Protein AF-A0A7C3FEK8-F1 (afdb_monomer_lite)

Radius of gyration: 19.69 Å; chains: 1; bounding box: 50×28×46 Å

Sequence (87 aa):
MNNAIHLQPETRNLNPETFPQNFIFGAATAAYQIEGAAREGGRGPSIWDTFSHTPGKTRNGDTGDTACDAYHRYPEDIALMQQLGLR

Secondary structure (DSSP, 8-state):
--------S------GGGS-TT--------HHHH---TTSTTPPPPHHHHHHTSTTSSTTS--SSSTT-HHHHHHHHHHHHHHTT--

Foldseek 3Di:
DDPDPPDDDDDPPPDPVVDPPPDFDADDDDCLQAAACCPPPPHDHDPQQVQLCPPPSDPVSDGSNCRNNCVPVVVVVVVVCVVVVGD

pLDDT: mean 89.98, std 15.43, range [36.81, 98.69]

Structure (mmCIF, N/CA/C/O backbone):
data_AF-A0A7C3FEK8-F1
#
_entry.id   AF-A0A7C3FEK8-F1
#
loop_
_atom_site.group_PDB
_atom_site.id
_atom_site.type_symbol
_atom_site.label_atom_id
_atom_site.label_alt_id
_atom_site.label_comp_id
_atom_site.label_asym_id
_atom_site.label_entity_id
_atom_site.label_seq_id
_atom_site.pdbx_PDB_ins_code
_atom_site.Cartn_x
_atom_site.Cartn_y
_atom_site.Cartn_z
_atom_site.occupancy
_atom_site.B_iso_or_equiv
_atom_site.auth_seq_id
_atom_site.auth_comp_id
_atom_site.auth_asym_id
_atom_site.auth_atom_id
_atom_site.pdbx_PDB_model_num
ATOM 1 N N . MET A 1 1 ? 32.579 9.20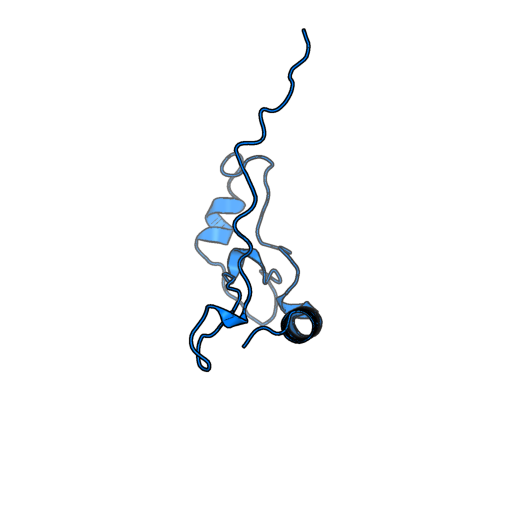9 23.123 1.00 39.50 1 MET A N 1
ATOM 2 C CA . MET A 1 1 ? 31.644 10.310 22.813 1.00 39.50 1 MET A CA 1
ATOM 3 C C . MET A 1 1 ? 30.245 9.728 22.911 1.00 39.50 1 MET A C 1
ATOM 5 O O . MET A 1 1 ? 29.886 8.910 22.076 1.00 39.50 1 MET A O 1
ATOM 9 N N . ASN A 1 2 ? 29.529 10.031 23.994 1.00 36.81 2 ASN A N 1
ATOM 10 C CA . ASN A 1 2 ? 28.214 9.458 24.281 1.00 36.81 2 ASN A CA 1
ATOM 11 C C . ASN A 1 2 ? 27.144 10.297 23.574 1.00 36.81 2 ASN A C 1
ATOM 13 O O . ASN A 1 2 ? 26.879 11.419 23.998 1.00 36.81 2 ASN A O 1
ATOM 17 N N . ASN A 1 3 ? 26.525 9.757 22.523 1.00 45.50 3 ASN A N 1
ATOM 18 C CA . ASN A 1 3 ? 25.295 10.317 21.963 1.00 45.50 3 ASN A CA 1
ATOM 19 C C . ASN A 1 3 ? 24.122 9.909 22.861 1.00 45.50 3 ASN A C 1
ATOM 21 O O . ASN A 1 3 ? 23.420 8.937 22.592 1.00 45.50 3 ASN A O 1
ATOM 25 N N . ALA A 1 4 ? 23.925 10.646 23.951 1.00 50.59 4 ALA A N 1
ATOM 26 C CA . ALA A 1 4 ? 22.639 10.649 24.626 1.00 50.59 4 ALA A CA 1
ATOM 27 C C . ALA A 1 4 ? 21.643 11.371 23.707 1.00 50.59 4 ALA A C 1
ATOM 29 O O . ALA A 1 4 ? 21.724 12.582 23.509 1.00 50.59 4 ALA A O 1
ATOM 30 N N . ILE A 1 5 ? 20.734 10.607 23.107 1.00 63.75 5 ILE A N 1
ATOM 31 C CA . ILE A 1 5 ? 19.509 11.126 22.499 1.00 63.75 5 ILE A CA 1
ATOM 32 C C . ILE A 1 5 ? 18.766 11.946 23.559 1.00 63.75 5 ILE A C 1
ATOM 34 O O . ILE A 1 5 ? 18.258 11.411 24.541 1.00 63.75 5 ILE A O 1
ATOM 38 N N . HIS A 1 6 ? 18.758 13.263 23.379 1.00 59.03 6 HIS A N 1
ATOM 39 C CA . HIS A 1 6 ? 18.007 14.201 24.198 1.00 59.03 6 HIS A CA 1
ATOM 40 C C . HIS A 1 6 ? 16.514 14.045 23.870 1.00 59.03 6 HIS A C 1
ATOM 42 O O . HIS A 1 6 ? 16.020 14.622 22.903 1.00 59.03 6 HIS A O 1
ATOM 48 N N . LEU A 1 7 ? 15.809 13.207 24.636 1.00 63.12 7 LEU A N 1
ATOM 49 C CA . LEU A 1 7 ? 14.350 13.109 24.591 1.00 63.12 7 LEU A CA 1
ATOM 50 C C . LEU A 1 7 ? 13.771 14.399 25.203 1.00 63.12 7 LEU A C 1
ATOM 52 O O . LEU A 1 7 ? 13.943 14.652 26.393 1.00 63.12 7 LEU A O 1
ATOM 56 N N . GLN A 1 8 ? 13.156 15.244 24.373 1.00 61.34 8 GLN A N 1
ATOM 57 C CA . GLN A 1 8 ? 12.435 16.451 24.804 1.00 61.34 8 GLN A CA 1
ATOM 58 C C . GLN A 1 8 ? 11.026 16.101 25.349 1.00 61.34 8 GLN A C 1
ATOM 60 O O . GLN A 1 8 ? 10.561 14.980 25.141 1.00 61.34 8 GLN A O 1
ATOM 65 N N . PRO A 1 9 ? 10.383 17.022 26.099 1.00 57.19 9 PRO A N 1
ATOM 66 C CA . PRO A 1 9 ? 9.860 16.813 27.447 1.00 57.19 9 PRO A CA 1
ATOM 67 C C . PRO A 1 9 ? 8.492 16.108 27.478 1.00 57.19 9 PRO A C 1
ATOM 69 O O . PRO A 1 9 ? 7.761 16.121 26.495 1.00 57.19 9 PRO A O 1
ATOM 72 N N . GLU A 1 10 ? 8.162 15.533 28.638 1.00 60.44 10 GLU A N 1
ATOM 73 C CA . GLU A 1 10 ? 6.833 15.097 29.104 1.00 60.44 10 GLU A CA 1
ATOM 74 C C . GLU A 1 10 ? 5.810 14.756 28.001 1.00 60.44 10 GLU A C 1
ATOM 76 O O . GLU A 1 10 ? 5.153 15.633 27.432 1.00 60.44 10 GLU A O 1
ATOM 81 N N . THR A 1 11 ? 5.612 13.462 27.731 1.00 63.00 11 THR A N 1
ATOM 82 C CA . THR A 1 11 ? 4.542 12.986 26.846 1.00 63.00 11 THR A CA 1
ATOM 83 C C . THR A 1 11 ? 3.211 13.608 27.260 1.00 63.00 11 THR A C 1
ATOM 85 O O . THR A 1 11 ? 2.672 13.298 28.324 1.00 63.00 11 THR A O 1
ATOM 88 N N . ARG A 1 12 ? 2.656 14.488 26.420 1.00 63.84 12 ARG A N 1
ATOM 89 C CA . ARG A 1 12 ? 1.282 14.968 26.578 1.00 63.84 12 ARG A CA 1
ATOM 90 C C . ARG A 1 12 ? 0.390 13.729 26.596 1.00 63.84 12 ARG A C 1
ATOM 92 O O . ARG A 1 12 ? 0.319 13.026 25.594 1.00 63.84 12 ARG A O 1
ATOM 99 N N . ASN A 1 13 ? -0.245 13.439 27.732 1.00 67.81 13 ASN A N 1
ATOM 100 C CA . ASN A 1 13 ? -1.193 12.332 27.847 1.00 67.81 13 ASN A CA 1
ATOM 101 C C . ASN A 1 13 ? -2.398 12.625 26.944 1.00 67.81 13 ASN A C 1
ATOM 103 O O . ASN A 1 13 ? -3.340 13.309 27.342 1.00 67.81 13 ASN A O 1
ATOM 107 N N . LEU A 1 14 ? -2.337 12.148 25.702 1.00 71.75 14 LEU A N 1
ATOM 108 C CA . LEU A 1 14 ? -3.444 12.182 24.757 1.00 71.75 14 LEU A CA 1
ATOM 109 C C . LEU A 1 14 ? -4.407 11.059 25.141 1.00 71.75 14 LEU A C 1
ATOM 111 O O . LEU A 1 14 ? -4.267 9.922 24.703 1.00 71.75 14 LEU A O 1
ATOM 115 N N . ASN A 1 15 ? -5.350 11.377 26.023 1.00 78.25 15 ASN A N 1
ATOM 116 C CA . ASN A 1 15 ? -6.445 10.477 26.353 1.00 78.25 15 ASN A CA 1
ATOM 117 C C . ASN A 1 15 ? -7.493 10.549 25.222 1.00 78.25 15 ASN A C 1
ATOM 119 O O . ASN A 1 15 ? -7.894 11.667 24.880 1.00 78.25 15 ASN A O 1
ATOM 123 N N . PRO A 1 16 ? -7.956 9.420 24.651 1.00 74.62 16 PRO A N 1
ATOM 124 C CA . PRO A 1 16 ? -9.077 9.400 23.707 1.00 74.62 16 PRO A CA 1
ATOM 125 C C . PRO A 1 16 ? -10.305 10.201 24.174 1.00 74.62 16 PRO A C 1
ATOM 127 O O . PRO A 1 16 ? -10.966 10.828 23.353 1.00 74.62 16 PRO A O 1
ATOM 130 N N . GLU A 1 17 ? -10.536 10.292 25.488 1.00 77.81 17 GLU A N 1
ATOM 131 C CA . GLU A 1 17 ? -11.607 11.099 26.105 1.00 77.81 17 GLU A CA 1
ATOM 132 C C . GLU A 1 17 ? -11.477 12.620 25.874 1.00 77.81 17 GLU A C 1
ATOM 134 O O . GLU A 1 17 ? -12.388 13.385 26.182 1.00 77.81 17 GLU A O 1
ATOM 139 N N . THR A 1 18 ? -10.340 13.100 25.355 1.00 89.50 18 THR A N 1
ATOM 140 C CA . THR A 1 18 ? -10.150 14.525 25.016 1.00 89.50 18 THR A CA 1
ATOM 141 C C . THR A 1 18 ? -10.753 14.914 23.665 1.00 89.50 18 THR A C 1
ATOM 143 O O . THR A 1 18 ? -10.839 16.105 23.359 1.00 89.50 18 THR A O 1
ATOM 146 N N . PHE A 1 19 ? -11.180 13.939 22.859 1.00 91.38 19 PHE A N 1
ATOM 147 C CA . PHE A 1 19 ? -11.801 14.163 21.557 1.00 91.38 19 PHE A CA 1
ATOM 148 C C . PHE A 1 19 ? -13.336 14.150 21.672 1.00 91.38 19 PHE A C 1
ATOM 150 O O . PHE A 1 19 ? -13.880 13.503 22.567 1.00 91.38 19 PHE A O 1
ATOM 157 N N . PRO A 1 20 ? -14.070 14.843 20.776 1.00 94.00 20 PRO A N 1
ATOM 158 C CA . PRO A 1 20 ? -15.525 14.731 20.717 1.00 94.00 20 PRO A CA 1
ATOM 159 C C . PRO A 1 20 ? -15.984 13.273 20.597 1.00 94.00 20 PRO A C 1
ATOM 161 O O . PRO A 1 20 ? -15.338 12.470 19.929 1.00 94.00 20 PRO A O 1
ATOM 164 N N . GLN A 1 21 ? -17.148 12.948 21.164 1.00 88.75 21 GLN A N 1
ATOM 165 C CA . GLN A 1 21 ? -17.697 11.582 21.179 1.00 88.75 21 GLN A CA 1
ATOM 166 C C . GLN A 1 21 ? -17.823 10.936 19.784 1.00 88.75 21 GLN A C 1
ATOM 168 O O . GLN A 1 21 ? -17.842 9.713 19.661 1.00 88.75 21 GLN A O 1
ATOM 173 N N . ASN A 1 22 ? -17.942 11.755 18.739 1.00 91.50 22 ASN A N 1
ATOM 174 C CA . ASN A 1 22 ? -18.074 11.354 17.341 1.00 91.50 22 ASN A CA 1
ATOM 175 C C . ASN A 1 22 ? -16.785 11.546 16.521 1.00 91.50 22 ASN A C 1
ATOM 177 O O . ASN A 1 22 ? -16.842 11.536 15.292 1.00 91.50 22 ASN A O 1
ATOM 181 N N . PHE A 1 23 ? -15.643 11.761 17.172 1.00 94.38 23 PHE A N 1
ATOM 182 C CA . PHE A 1 23 ? -14.356 11.827 16.494 1.00 94.38 23 PHE A CA 1
ATOM 183 C C . PHE A 1 23 ? -13.969 10.447 15.947 1.00 94.38 23 PHE A C 1
ATOM 185 O O . PHE A 1 23 ? -14.169 9.425 16.603 1.00 94.38 23 PHE A O 1
ATOM 192 N N . ILE A 1 24 ? -13.417 10.420 14.735 1.00 94.38 24 ILE A N 1
ATOM 193 C CA . ILE A 1 24 ? -13.064 9.188 14.027 1.00 94.38 24 ILE A CA 1
ATOM 194 C C . ILE A 1 24 ? -11.545 9.079 13.959 1.00 94.38 24 ILE A C 1
ATOM 196 O O . ILE A 1 24 ? -10.869 9.975 13.454 1.00 94.38 24 ILE A O 1
ATOM 200 N N . PHE A 1 25 ? -11.028 7.951 14.434 1.00 94.56 25 PHE A N 1
ATOM 201 C CA . PHE A 1 25 ? -9.661 7.522 14.179 1.00 94.56 25 PHE A CA 1
ATOM 202 C C . PHE A 1 25 ? -9.684 6.438 13.109 1.00 94.56 25 PHE A C 1
ATOM 204 O O . PHE A 1 25 ? -10.382 5.435 13.248 1.00 94.56 25 PHE A O 1
ATOM 211 N N . GLY A 1 26 ? -8.899 6.647 12.060 1.00 95.75 26 GLY A N 1
ATOM 212 C CA . GLY A 1 26 ? -8.749 5.711 10.957 1.00 95.75 26 GLY A CA 1
ATOM 213 C C . GLY A 1 26 ? -7.290 5.575 10.543 1.00 95.75 26 GLY A C 1
ATOM 214 O O . GLY A 1 26 ? -6.403 6.246 11.076 1.00 95.75 26 GLY A O 1
ATOM 215 N N . ALA A 1 27 ? -7.058 4.714 9.562 1.00 96.88 27 ALA A N 1
ATOM 216 C CA . ALA A 1 27 ? -5.783 4.562 8.876 1.00 96.88 27 ALA A CA 1
ATOM 217 C C . ALA A 1 27 ? -5.998 4.745 7.370 1.00 96.88 27 ALA A C 1
ATOM 219 O O . ALA A 1 27 ? -7.122 4.652 6.879 1.00 96.88 27 ALA A O 1
ATOM 220 N N . ALA A 1 28 ? -4.921 5.019 6.638 1.00 97.38 28 ALA A N 1
ATOM 221 C CA . ALA A 1 28 ? -4.971 5.213 5.197 1.00 97.38 28 ALA A CA 1
ATOM 222 C C . ALA A 1 28 ? -3.795 4.516 4.516 1.00 97.38 28 ALA A C 1
ATOM 224 O O . ALA A 1 28 ? -2.693 4.438 5.062 1.00 97.38 28 ALA A O 1
ATOM 225 N N . THR A 1 29 ? -4.044 4.048 3.300 1.00 97.94 29 THR A N 1
ATOM 226 C CA . THR A 1 29 ? -3.071 3.397 2.423 1.00 97.94 29 THR A CA 1
ATOM 227 C C . THR A 1 29 ? -3.257 3.911 0.993 1.00 97.94 29 THR A C 1
ATOM 229 O O . THR A 1 29 ? -4.169 4.692 0.712 1.00 97.94 29 THR A O 1
ATOM 232 N N . ALA A 1 30 ? -2.383 3.493 0.078 1.00 98.19 30 ALA A N 1
ATOM 233 C CA . ALA A 1 30 ? -2.547 3.731 -1.352 1.00 98.19 30 ALA A CA 1
ATOM 234 C C . ALA A 1 30 ? -2.249 2.446 -2.129 1.00 98.19 30 ALA A C 1
ATOM 236 O O . ALA A 1 30 ? -1.304 1.735 -1.791 1.00 98.19 30 ALA A O 1
ATOM 237 N N . ALA A 1 31 ? -3.021 2.190 -3.190 1.00 98.31 31 ALA A N 1
ATOM 238 C CA . ALA A 1 31 ? -3.041 0.924 -3.926 1.00 98.31 31 ALA A CA 1
ATOM 239 C C . ALA A 1 31 ? -1.640 0.370 -4.243 1.00 98.31 31 ALA A C 1
ATOM 241 O O . ALA A 1 31 ? -1.254 -0.673 -3.727 1.00 98.31 31 ALA A O 1
ATOM 242 N N . TYR A 1 32 ? -0.816 1.114 -4.993 1.00 98.38 32 TYR A N 1
ATOM 243 C CA . TYR A 1 32 ? 0.517 0.645 -5.406 1.00 98.38 32 TYR A CA 1
ATOM 244 C C . TYR A 1 32 ? 1.483 0.386 -4.235 1.00 98.38 32 TYR A C 1
ATOM 246 O O . TYR A 1 32 ? 2.451 -0.353 -4.383 1.00 98.38 32 TYR A O 1
ATOM 254 N N . GLN A 1 33 ? 1.241 1.001 -3.073 1.00 98.50 33 GLN A N 1
ATOM 255 C CA . GLN A 1 33 ? 2.092 0.834 -1.895 1.00 98.50 33 GLN A CA 1
A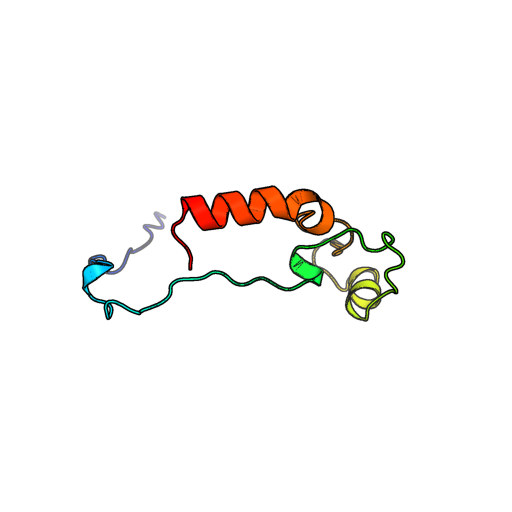TOM 256 C C . GLN A 1 33 ? 1.761 -0.428 -1.095 1.00 98.50 33 GLN A C 1
ATOM 258 O O . GLN A 1 33 ? 2.623 -0.867 -0.338 1.00 98.50 33 GLN A O 1
ATOM 263 N N . ILE A 1 34 ? 0.549 -0.985 -1.223 1.00 98.62 34 ILE A N 1
ATOM 264 C CA . ILE A 1 34 ? 0.104 -2.105 -0.378 1.00 98.62 34 ILE A CA 1
ATOM 265 C C . ILE A 1 34 ? -0.451 -3.309 -1.141 1.00 98.62 34 ILE A C 1
ATOM 267 O O . ILE A 1 34 ? -0.261 -4.425 -0.669 1.00 98.62 34 ILE A O 1
ATOM 271 N N . GLU A 1 35 ? -1.107 -3.121 -2.290 1.00 98.62 35 GLU A N 1
ATOM 272 C CA . GLU A 1 35 ? -1.900 -4.177 -2.936 1.00 98.62 35 GLU A CA 1
ATOM 273 C C . GLU A 1 35 ? -1.028 -5.304 -3.485 1.00 98.62 35 GLU A C 1
ATOM 275 O O . GLU A 1 35 ? -1.267 -6.463 -3.159 1.00 98.62 35 GLU A O 1
ATOM 280 N N . GLY A 1 36 ? -0.019 -4.971 -4.293 1.00 98.50 36 GLY A N 1
ATOM 281 C CA . GLY A 1 36 ? 0.733 -5.970 -5.045 1.00 98.50 36 GLY A CA 1
ATOM 282 C C . GLY A 1 36 ? -0.065 -6.523 -6.224 1.00 98.50 36 GLY A C 1
ATOM 283 O O . GLY A 1 36 ? -0.784 -5.781 -6.898 1.00 98.50 36 GLY A O 1
ATOM 284 N N . ALA A 1 37 ? 0.096 -7.823 -6.488 1.00 98.19 37 ALA A N 1
ATOM 285 C CA . ALA A 1 37 ? -0.612 -8.568 -7.529 1.00 98.19 37 ALA A CA 1
ATOM 286 C C . ALA A 1 37 ? -0.585 -7.868 -8.905 1.00 98.19 37 ALA A C 1
ATOM 288 O O . ALA A 1 37 ? -1.562 -7.861 -9.659 1.00 98.19 37 ALA A O 1
ATOM 289 N N . ALA A 1 38 ? 0.556 -7.258 -9.255 1.00 97.56 38 ALA A N 1
ATOM 290 C CA . ALA A 1 38 ? 0.652 -6.303 -10.363 1.00 97.56 38 ALA A CA 1
ATOM 291 C C . ALA A 1 38 ? 0.254 -6.863 -11.745 1.00 97.56 38 ALA A C 1
ATOM 293 O O . ALA A 1 38 ? -0.026 -6.081 -12.658 1.00 97.56 38 ALA A O 1
ATOM 294 N N . ARG A 1 39 ? 0.218 -8.194 -11.901 1.00 96.94 39 ARG A N 1
ATOM 295 C CA . ARG A 1 39 ? -0.131 -8.908 -13.144 1.00 96.94 39 ARG A CA 1
ATOM 296 C C . ARG A 1 39 ? -1.345 -9.832 -13.004 1.00 96.94 39 ARG A C 1
ATOM 298 O O . ARG A 1 39 ? -1.582 -10.657 -13.885 1.00 96.94 39 ARG A O 1
ATOM 305 N N . GLU A 1 40 ? -2.094 -9.726 -11.914 1.00 98.25 40 GLU A N 1
ATOM 306 C CA . GLU A 1 40 ? -3.231 -10.601 -11.620 1.00 98.25 40 GLU A CA 1
ATOM 307 C C . GLU A 1 40 ? -4.570 -9.909 -11.890 1.00 98.25 40 GLU A C 1
ATOM 309 O O . GLU A 1 40 ? -4.634 -8.708 -12.159 1.00 98.25 40 GLU A O 1
ATOM 314 N N . GLY A 1 41 ? -5.660 -10.684 -11.879 1.00 95.44 41 GLY A N 1
ATOM 315 C CA . GLY A 1 41 ? -7.028 -10.152 -11.937 1.00 95.44 41 GLY A CA 1
ATOM 316 C C . GLY A 1 41 ? -7.379 -9.332 -13.188 1.00 95.44 41 GLY A C 1
ATOM 317 O O . GLY A 1 41 ? -8.393 -8.642 -13.195 1.00 95.44 41 GLY A O 1
ATOM 318 N N . GLY A 1 42 ? -6.554 -9.371 -14.239 1.00 97.06 42 GLY A N 1
ATOM 319 C CA . GLY A 1 42 ? -6.724 -8.538 -15.434 1.00 97.06 42 GLY A CA 1
ATOM 320 C C . GLY A 1 42 ? -6.269 -7.082 -15.265 1.00 97.06 42 GLY A C 1
ATOM 321 O O . GLY A 1 42 ? -6.609 -6.244 -16.102 1.00 97.06 42 GLY A O 1
ATOM 322 N N . ARG A 1 43 ? -5.502 -6.765 -14.211 1.00 96.81 43 ARG A N 1
ATOM 323 C CA . ARG A 1 43 ? -4.925 -5.433 -13.986 1.00 96.81 43 ARG A CA 1
ATOM 324 C C . ARG A 1 43 ? -3.991 -5.032 -15.136 1.00 96.81 43 ARG A C 1
ATOM 326 O O . ARG A 1 43 ? -3.065 -5.757 -15.490 1.00 96.81 43 ARG A O 1
ATOM 333 N N . GLY A 1 44 ? -4.206 -3.835 -15.682 1.00 97.50 44 GLY A N 1
ATOM 334 C CA . GLY A 1 44 ? -3.264 -3.187 -16.597 1.00 97.50 44 GLY A CA 1
ATOM 335 C C . GLY A 1 44 ? -2.117 -2.484 -15.851 1.00 97.50 44 GLY A C 1
ATOM 336 O O . GLY A 1 44 ? -2.300 -2.072 -14.703 1.00 97.50 44 GLY A O 1
ATOM 337 N N . PRO A 1 45 ? -0.944 -2.301 -16.484 1.00 97.44 45 PRO A N 1
ATOM 338 C CA . PRO A 1 45 ? 0.175 -1.597 -15.866 1.00 97.44 45 PRO A CA 1
ATOM 339 C C . PRO A 1 45 ? -0.158 -0.120 -15.616 1.00 97.44 45 PRO A C 1
ATOM 341 O O . PRO A 1 45 ? -0.742 0.561 -16.458 1.00 97.44 45 PRO A O 1
ATOM 344 N N . SER A 1 46 ? 0.269 0.389 -14.465 1.00 98.06 46 SER A N 1
ATOM 345 C CA . SER A 1 46 ? 0.231 1.806 -14.109 1.00 98.06 46 SER A CA 1
ATOM 346 C C . SER A 1 46 ? 1.558 2.506 -14.433 1.00 98.06 46 SER A C 1
ATOM 348 O O . SER A 1 46 ? 2.578 1.880 -14.743 1.00 98.06 46 SER A O 1
ATOM 350 N N . ILE A 1 47 ? 1.575 3.835 -14.296 1.00 98.44 47 ILE A N 1
ATOM 351 C CA . ILE A 1 47 ? 2.812 4.622 -14.411 1.00 98.44 47 ILE A CA 1
ATOM 352 C C . ILE A 1 47 ? 3.864 4.207 -13.371 1.00 98.44 47 ILE A C 1
ATOM 354 O O . ILE A 1 47 ? 5.059 4.264 -13.655 1.00 98.44 47 ILE A O 1
ATOM 358 N N . TRP A 1 48 ? 3.430 3.758 -12.189 1.00 98.44 48 TRP A N 1
ATOM 359 C CA . TRP A 1 48 ? 4.328 3.368 -11.109 1.00 98.44 48 TRP A CA 1
ATOM 360 C C . TRP A 1 48 ? 5.014 2.037 -11.388 1.00 98.44 48 TRP A C 1
ATOM 362 O O . TRP A 1 48 ? 6.186 1.908 -11.051 1.00 98.44 48 TRP A O 1
ATOM 372 N N . ASP A 1 49 ? 4.349 1.107 -12.083 1.00 98.44 49 ASP A N 1
ATOM 373 C CA . ASP A 1 49 ? 4.989 -0.116 -12.578 1.00 98.44 49 ASP A CA 1
ATOM 374 C C . ASP A 1 49 ? 6.130 0.249 -13.532 1.00 98.44 49 ASP A C 1
ATOM 376 O O . ASP A 1 49 ? 7.251 -0.219 -13.371 1.00 98.44 49 ASP A O 1
ATOM 380 N N . THR A 1 50 ? 5.883 1.158 -14.477 1.00 98.31 50 THR A N 1
ATOM 381 C CA . THR A 1 50 ? 6.913 1.587 -15.440 1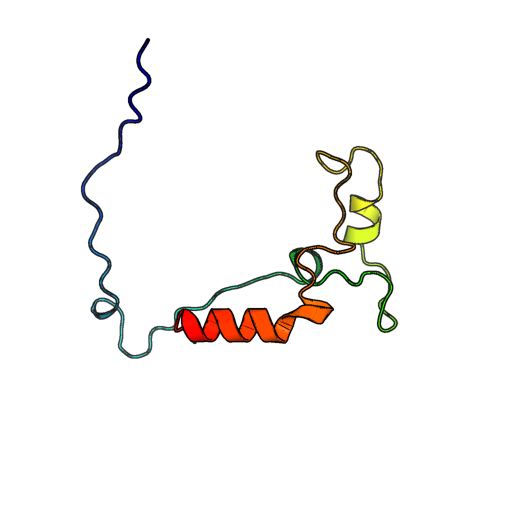.00 98.31 50 THR A CA 1
ATOM 382 C C . THR A 1 50 ? 8.086 2.283 -14.743 1.00 98.31 50 THR A C 1
ATOM 384 O O . THR A 1 50 ? 9.251 1.997 -15.027 1.00 98.31 50 THR A O 1
ATOM 387 N N . PHE A 1 51 ? 7.790 3.198 -13.817 1.00 98.56 51 PHE A N 1
ATOM 388 C CA . PHE A 1 51 ? 8.814 3.943 -13.091 1.00 98.56 51 PHE A CA 1
ATOM 389 C C . PHE A 1 51 ? 9.680 3.028 -12.219 1.00 98.56 51 PHE A C 1
ATOM 391 O O . PHE A 1 51 ? 10.906 3.112 -12.292 1.00 98.56 51 PHE A O 1
ATOM 398 N N . SER A 1 52 ? 9.065 2.155 -11.416 1.00 98.38 52 SER A N 1
ATOM 399 C CA . SER A 1 52 ? 9.784 1.307 -10.458 1.00 98.38 52 SER A CA 1
ATOM 400 C C . SER A 1 52 ? 10.620 0.222 -11.139 1.00 98.38 52 SER A C 1
ATOM 402 O O . SER A 1 52 ? 11.720 -0.072 -10.680 1.00 98.38 52 SER A O 1
ATOM 404 N N . HIS A 1 53 ? 10.168 -0.291 -12.288 1.00 98.31 53 HIS A N 1
ATOM 405 C CA . HIS A 1 53 ? 10.929 -1.241 -13.104 1.00 98.31 53 HIS A CA 1
ATOM 406 C C . HIS A 1 53 ? 12.061 -0.593 -13.914 1.00 98.31 53 HIS A C 1
ATOM 408 O O . HIS A 1 53 ? 12.822 -1.298 -14.578 1.00 98.31 53 HIS A O 1
ATOM 414 N N . THR A 1 54 ? 12.201 0.736 -13.889 1.00 98.50 54 THR A N 1
ATOM 415 C CA . THR A 1 54 ? 13.322 1.411 -14.549 1.00 98.50 54 THR A CA 1
ATOM 416 C C . THR A 1 54 ? 14.571 1.330 -13.657 1.00 98.50 54 THR A C 1
ATOM 418 O O . THR A 1 54 ? 14.563 1.884 -12.552 1.00 98.50 54 THR A O 1
ATOM 421 N N . PRO A 1 55 ? 15.679 0.706 -14.111 1.00 98.12 55 PRO A N 1
ATOM 422 C CA . PRO A 1 55 ? 16.885 0.560 -13.299 1.00 98.12 55 PRO A CA 1
ATOM 423 C C . PRO A 1 55 ? 17.396 1.893 -12.738 1.00 98.12 55 PRO A C 1
ATOM 425 O O . PRO A 1 55 ? 17.516 2.887 -13.456 1.00 98.12 55 PRO A O 1
ATOM 428 N N . GLY A 1 56 ? 17.701 1.913 -11.439 1.00 98.12 56 GLY A N 1
ATOM 429 C CA . GLY A 1 56 ? 18.232 3.090 -10.741 1.00 98.12 56 GLY A CA 1
ATOM 430 C C . GLY A 1 56 ? 17.207 4.178 -10.396 1.00 98.12 56 GLY A C 1
ATOM 431 O O . GLY A 1 56 ? 17.603 5.225 -9.885 1.00 98.12 56 GLY A O 1
ATOM 432 N N . LYS A 1 57 ? 15.904 3.973 -10.650 1.00 97.94 57 LYS A N 1
ATOM 433 C CA . LYS A 1 57 ? 14.840 4.915 -10.240 1.00 97.94 57 LYS A CA 1
ATOM 434 C C . LYS A 1 57 ? 14.307 4.683 -8.827 1.00 97.94 57 LYS A C 1
ATOM 436 O O . LYS A 1 57 ? 13.677 5.579 -8.268 1.00 97.94 57 LYS A O 1
ATOM 441 N N . THR A 1 58 ? 14.607 3.535 -8.230 1.00 98.06 58 THR A N 1
ATOM 442 C CA . THR A 1 58 ? 14.320 3.214 -6.827 1.00 98.06 58 THR A CA 1
ATOM 443 C C . THR A 1 58 ? 15.611 2.851 -6.094 1.00 98.06 58 THR A C 1
ATOM 445 O O . THR A 1 58 ? 16.605 2.468 -6.712 1.00 98.06 58 THR A O 1
ATOM 448 N N . ARG A 1 59 ? 15.624 3.016 -4.763 1.00 95.38 59 ARG A N 1
ATOM 449 C CA . ARG A 1 59 ? 16.844 2.938 -3.938 1.00 95.38 59 ARG A CA 1
ATOM 450 C C . ARG A 1 59 ? 17.551 1.578 -4.020 1.00 95.38 59 ARG A C 1
ATOM 452 O O . ARG A 1 59 ? 18.776 1.564 -3.986 1.00 95.38 59 ARG A O 1
ATOM 459 N N . ASN A 1 60 ? 16.805 0.479 -4.162 1.00 97.00 60 ASN A N 1
ATOM 460 C CA . ASN A 1 60 ? 17.356 -0.879 -4.274 1.00 97.00 60 ASN A CA 1
ATOM 461 C C . ASN A 1 60 ? 16.810 -1.668 -5.479 1.00 97.00 60 ASN A C 1
ATOM 463 O O . ASN A 1 60 ? 16.939 -2.887 -5.518 1.00 97.00 60 ASN A O 1
ATOM 467 N N . GLY A 1 61 ? 16.180 -1.001 -6.452 1.00 97.25 61 GLY A N 1
ATOM 468 C CA . GLY A 1 61 ? 15.412 -1.696 -7.493 1.00 97.25 61 GLY A CA 1
ATOM 469 C C . GLY A 1 61 ? 14.057 -2.228 -7.005 1.00 97.25 61 GLY A C 1
ATOM 470 O O . GLY A 1 61 ? 13.476 -3.084 -7.658 1.00 97.25 61 GLY A O 1
ATOM 471 N N . ASP A 1 62 ? 13.566 -1.728 -5.866 1.00 98.19 62 ASP A N 1
ATOM 472 C CA . ASP A 1 62 ? 12.279 -2.109 -5.278 1.00 98.19 62 ASP A CA 1
ATOM 473 C C . ASP A 1 62 ? 11.111 -1.789 -6.233 1.00 98.19 62 ASP A C 1
ATOM 475 O O . ASP A 1 62 ? 11.093 -0.722 -6.859 1.00 98.19 62 ASP A O 1
ATOM 479 N N . THR A 1 63 ? 10.121 -2.685 -6.299 1.00 98.50 63 THR A N 1
ATOM 480 C CA . THR A 1 63 ? 8.877 -2.533 -7.075 1.00 98.50 63 THR A CA 1
ATOM 481 C C . THR A 1 63 ? 7.646 -2.723 -6.185 1.00 98.50 63 THR A C 1
ATOM 483 O O . THR A 1 63 ? 7.732 -3.228 -5.066 1.00 98.50 63 THR A O 1
ATOM 486 N N . GLY A 1 64 ? 6.477 -2.319 -6.688 1.00 98.12 64 GLY A N 1
ATOM 487 C CA . GLY A 1 64 ? 5.181 -2.598 -6.063 1.00 98.12 64 GLY A CA 1
ATOM 488 C C . GLY A 1 64 ? 4.555 -3.920 -6.511 1.00 98.12 64 GLY A C 1
ATOM 489 O O . GLY A 1 64 ? 3.344 -4.061 -6.391 1.00 98.12 64 GLY A O 1
ATOM 490 N N . ASP A 1 65 ? 5.330 -4.865 -7.064 1.00 98.44 65 ASP A N 1
ATOM 491 C CA . ASP A 1 65 ? 4.767 -6.102 -7.632 1.00 98.44 65 ASP A CA 1
ATOM 492 C C . ASP A 1 65 ? 4.079 -6.972 -6.579 1.00 98.44 65 ASP A C 1
ATOM 494 O O . ASP A 1 65 ? 3.007 -7.519 -6.837 1.00 98.44 65 ASP A O 1
ATOM 498 N N . THR A 1 66 ? 4.683 -7.067 -5.392 1.00 98.38 66 THR A N 1
ATOM 499 C 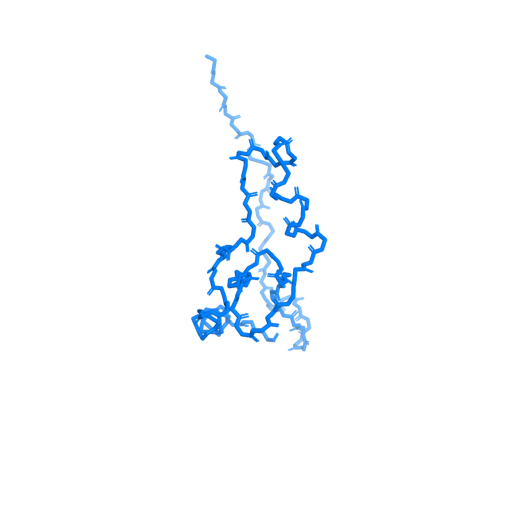CA . THR A 1 66 ? 4.121 -7.762 -4.221 1.00 98.38 66 THR A CA 1
ATOM 500 C C . THR A 1 66 ? 3.654 -6.782 -3.146 1.00 98.38 66 THR A C 1
ATOM 502 O O . THR A 1 66 ? 2.606 -6.994 -2.551 1.00 98.38 66 THR A O 1
ATOM 505 N N . ALA A 1 67 ? 4.399 -5.696 -2.903 1.00 98.12 67 ALA A N 1
ATOM 506 C CA . ALA A 1 67 ? 4.090 -4.708 -1.863 1.00 98.12 67 ALA A CA 1
ATOM 507 C C . ALA A 1 67 ? 3.837 -5.355 -0.476 1.00 98.12 67 ALA A C 1
ATOM 509 O O . ALA A 1 67 ? 4.680 -6.115 0.004 1.00 98.12 67 ALA A O 1
ATOM 510 N N . CYS A 1 68 ? 2.707 -5.055 0.175 1.00 98.50 68 CYS A N 1
ATOM 511 C CA . CYS A 1 68 ? 2.268 -5.712 1.415 1.00 98.50 68 CYS A CA 1
ATOM 512 C C . CYS A 1 68 ? 1.378 -6.940 1.164 1.00 98.50 68 CYS A C 1
ATOM 514 O O . CYS A 1 68 ? 0.956 -7.587 2.124 1.00 98.50 68 CYS A O 1
ATOM 516 N N . ASP A 1 69 ? 1.121 -7.262 -0.106 1.00 98.62 69 ASP A N 1
ATOM 517 C CA . ASP A 1 69 ? 0.238 -8.332 -0.561 1.00 98.62 69 ASP A CA 1
ATOM 518 C C . ASP A 1 69 ? -1.225 -8.159 -0.115 1.00 98.62 69 ASP A C 1
ATOM 520 O O . ASP A 1 69 ? -1.967 -9.125 0.062 1.00 98.62 69 ASP A O 1
ATOM 524 N N . ALA A 1 70 ? -1.665 -6.911 0.071 1.00 98.50 70 ALA A N 1
ATOM 525 C CA . ALA A 1 70 ? -3.021 -6.608 0.522 1.00 98.50 70 ALA A CA 1
ATOM 526 C C . ALA A 1 70 ? -4.091 -7.036 -0.496 1.00 98.50 70 ALA A C 1
ATOM 528 O O . ALA A 1 70 ? -5.230 -7.263 -0.108 1.00 98.50 70 ALA A O 1
ATOM 529 N N . TYR A 1 71 ? -3.750 -7.225 -1.777 1.00 98.56 71 TYR A N 1
ATOM 530 C CA . TYR A 1 71 ? -4.680 -7.813 -2.748 1.00 98.56 71 TYR A CA 1
ATOM 531 C C . TYR A 1 71 ? -5.180 -9.196 -2.293 1.00 98.56 71 TYR A C 1
ATOM 533 O O . TYR A 1 71 ? -6.368 -9.497 -2.407 1.00 98.56 71 TYR A O 1
ATOM 541 N N . HIS A 1 72 ? -4.295 -10.006 -1.710 1.00 98.69 72 HIS A N 1
ATOM 542 C CA . HIS A 1 72 ? -4.633 -11.320 -1.166 1.00 98.69 72 HIS A CA 1
ATOM 543 C C . HIS A 1 72 ? -4.995 -11.267 0.322 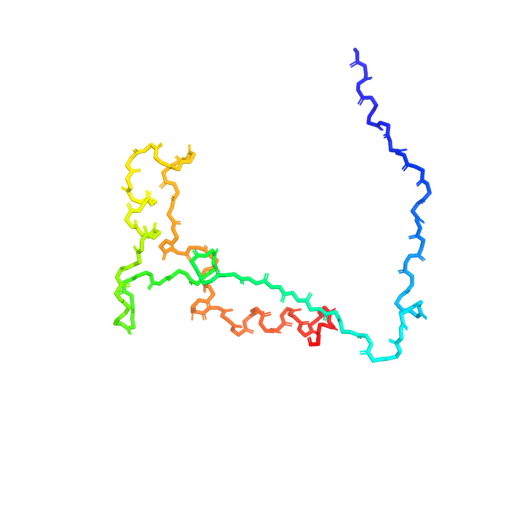1.00 98.69 72 HIS A C 1
ATOM 545 O O . HIS A 1 72 ? -5.830 -12.046 0.780 1.00 98.69 72 HIS A O 1
ATOM 551 N N . ARG A 1 73 ? -4.367 -10.350 1.067 1.00 98.62 73 ARG A N 1
ATOM 552 C CA . ARG A 1 73 ? -4.377 -10.302 2.537 1.00 98.62 73 ARG A CA 1
ATOM 553 C C . ARG A 1 73 ? -5.229 -9.182 3.138 1.00 98.62 73 ARG A C 1
ATOM 555 O O . ARG A 1 73 ? -5.128 -8.875 4.326 1.00 98.62 73 ARG A O 1
ATOM 562 N N . TYR A 1 74 ? -6.098 -8.562 2.338 1.00 98.38 74 TYR A N 1
ATOM 563 C CA . TYR A 1 74 ? -7.031 -7.559 2.852 1.00 98.38 74 TYR A CA 1
ATOM 564 C C . TYR A 1 74 ? -7.909 -8.064 4.020 1.00 98.38 74 TYR A C 1
ATOM 566 O O . TYR A 1 74 ? -8.269 -7.235 4.861 1.00 98.38 74 TYR A O 1
ATOM 574 N N . PRO A 1 75 ? -8.275 -9.366 4.149 1.00 98.69 75 PRO A N 1
ATOM 575 C CA . PRO A 1 75 ? -9.025 -9.822 5.318 1.00 98.69 75 PRO A CA 1
ATOM 576 C C . PRO A 1 75 ? -8.237 -9.644 6.623 1.00 98.69 75 PRO A C 1
ATOM 578 O O . PRO A 1 75 ? -8.817 -9.258 7.641 1.00 98.69 75 PRO A O 1
ATOM 581 N N . GLU A 1 76 ? -6.922 -9.874 6.601 1.00 98.62 76 GLU A N 1
ATOM 582 C CA . GLU A 1 76 ? -6.036 -9.650 7.743 1.00 98.62 76 GLU A CA 1
ATOM 583 C C . GLU A 1 76 ? -5.886 -8.161 8.066 1.00 98.62 76 GLU A C 1
ATOM 585 O O . GLU A 1 76 ? -5.917 -7.790 9.243 1.00 98.62 76 GLU A O 1
ATOM 590 N N . ASP A 1 77 ? -5.785 -7.303 7.048 1.00 98.06 77 ASP A N 1
ATOM 591 C CA . ASP A 1 77 ? -5.720 -5.850 7.241 1.00 98.06 77 ASP A CA 1
ATOM 592 C C . ASP A 1 77 ? -6.982 -5.332 7.9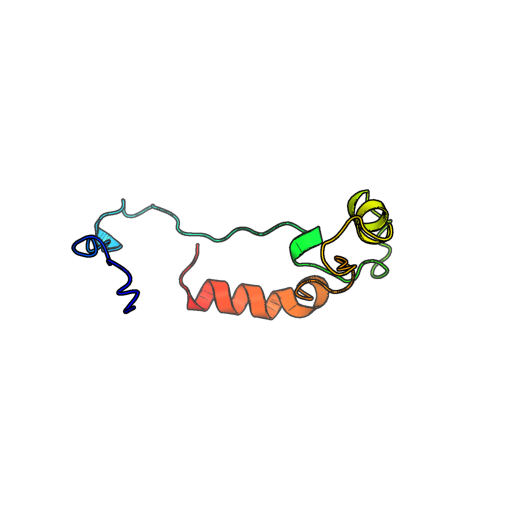53 1.00 98.06 77 ASP A C 1
ATOM 594 O O . ASP A 1 77 ? -6.891 -4.592 8.937 1.00 98.06 77 ASP A O 1
ATOM 598 N N . ILE A 1 78 ? -8.167 -5.792 7.532 1.00 98.12 78 ILE A N 1
ATOM 599 C CA . ILE A 1 78 ? -9.444 -5.456 8.183 1.00 98.12 78 ILE A CA 1
ATOM 600 C C . ILE A 1 78 ? -9.468 -5.957 9.632 1.00 98.12 78 ILE A C 1
ATOM 602 O O . ILE A 1 78 ? -9.895 -5.225 10.531 1.00 98.12 78 ILE A O 1
ATOM 606 N N . ALA A 1 79 ? -8.999 -7.182 9.884 1.00 98.31 79 ALA A N 1
ATOM 607 C CA . ALA A 1 79 ? -8.949 -7.736 11.235 1.00 98.31 79 ALA A CA 1
ATOM 608 C C . ALA A 1 79 ? -8.044 -6.903 12.163 1.00 98.31 79 ALA A C 1
ATOM 610 O O . ALA A 1 79 ? -8.406 -6.654 13.315 1.00 98.31 79 ALA A O 1
ATOM 611 N N . LEU A 1 80 ? -6.905 -6.414 11.663 1.00 98.12 80 LEU A N 1
ATOM 612 C CA . LEU A 1 80 ? -6.015 -5.524 12.413 1.00 98.12 80 LEU A CA 1
ATOM 613 C C . LEU A 1 80 ? -6.664 -4.164 12.693 1.00 98.12 80 LEU A C 1
ATOM 615 O O . LEU A 1 80 ? -6.600 -3.681 13.824 1.00 98.12 80 LEU A O 1
ATOM 619 N N . MET A 1 81 ? -7.337 -3.563 11.706 1.00 97.69 81 MET A N 1
ATOM 620 C CA . MET A 1 81 ? -8.064 -2.300 11.900 1.00 97.69 81 MET A CA 1
ATOM 621 C C . MET A 1 81 ? -9.126 -2.423 13.001 1.00 97.69 81 MET A C 1
ATOM 623 O O . MET A 1 81 ? -9.252 -1.530 13.842 1.00 97.69 81 MET A O 1
ATOM 627 N N . GLN A 1 82 ? -9.843 -3.550 13.041 1.00 97.69 82 GLN A N 1
ATOM 628 C CA . GLN A 1 82 ? -10.820 -3.844 14.091 1.00 97.69 82 GLN A CA 1
ATOM 629 C C . GLN A 1 82 ? -10.163 -4.007 15.467 1.00 97.69 82 GLN A C 1
ATOM 631 O O . GLN A 1 82 ? -10.645 -3.431 16.441 1.00 97.69 82 GLN A O 1
ATOM 636 N N . GLN A 1 83 ? -9.051 -4.747 15.560 1.00 97.94 83 GLN A N 1
ATOM 637 C CA . GLN A 1 83 ? -8.310 -4.928 16.818 1.00 97.94 83 GLN A CA 1
ATOM 638 C C . GLN A 1 83 ? -7.770 -3.606 17.379 1.00 97.94 83 GLN A C 1
ATOM 640 O O . GLN A 1 83 ? -7.713 -3.431 18.595 1.00 97.94 83 GLN A O 1
ATOM 645 N N . LEU A 1 84 ? -7.407 -2.669 16.501 1.00 96.06 84 LEU A N 1
ATOM 646 C CA . LEU A 1 84 ? -6.947 -1.327 16.865 1.00 96.06 84 LEU A CA 1
ATOM 647 C C . LEU A 1 84 ? -8.089 -0.357 17.212 1.00 96.06 84 LEU A C 1
ATOM 649 O O . LEU A 1 84 ? -7.820 0.755 17.663 1.00 96.06 84 LEU A O 1
ATOM 653 N N . GLY A 1 85 ? -9.351 -0.749 17.013 1.00 94.81 85 GLY A N 1
ATOM 654 C CA . GLY A 1 85 ? -10.511 0.101 17.283 1.00 94.81 85 GLY A CA 1
ATOM 655 C C . GLY A 1 85 ? -10.699 1.243 16.279 1.00 94.81 85 GLY A C 1
ATOM 656 O O . GLY A 1 85 ? -11.302 2.261 16.626 1.00 94.81 85 GLY A O 1
ATOM 657 N N . LEU A 1 86 ? -10.187 1.091 15.053 1.00 95.00 86 LEU A N 1
ATOM 658 C CA . LEU A 1 86 ? -10.382 2.071 13.983 1.00 95.00 86 LEU A CA 1
ATOM 659 C C . LEU A 1 86 ? -11.836 2.062 13.483 1.00 95.00 86 LEU A C 1
ATOM 661 O O . LEU A 1 86 ? -12.543 1.057 13.599 1.00 95.00 86 LEU A O 1
ATOM 665 N N . ARG A 1 87 ? -12.282 3.206 12.959 1.00 86.88 87 ARG A N 1
ATOM 666 C CA . ARG A 1 87 ? -13.668 3.485 12.558 1.00 86.88 87 ARG A CA 1
ATOM 667 C C . ARG A 1 87 ? -13.769 3.860 11.087 1.00 86.88 87 ARG A C 1
ATOM 669 O O . ARG A 1 87 ? -12.877 4.593 10.606 1.00 86.88 87 ARG A O 1
#